Protein 6SI6 (pdb70)

Sequence (98 aa):
PSSQEKIATIHEYLLEHKELEEAMFSLISQGRGRSLINMVVKSALNITIPSSQEKIATIHEYLLEHKELEEAMFSLISQGRGRSLINMVVKSALNIET

B-factor: mean 46.02, std 21.66, range [20.97, 136.62]

Radius of gyration: 12.21 Å; Cα contacts (8 Å, |Δi|>4): 80; chains: 2; bounding box: 25×27×29 Å

Solvent-accessible surface area: 5455 Å² total; per-residue (Å²): 104,66,54,150,88,34,22,60,43,1,79,86,32,3,74,102,44,106,78,0,5,80,7,0,26,24,1,22,65,109,66,106,5,126,39,0,1,58,42,0,35,135,25,16,138,135,71,131,168,46,39,39,136,90,34,23,57,43,2,74,93,29,4,72,115,44,99,72,0,1,80,6,0,27,32,0,22,63,116,70,117,3,132,34,0,2,71,39,0,38,128,19,11,114,103,49,72,124

Nearest PDB structures (foldseek):
  6si6-assembly1_B  TM=1.020E+00  e=4.275E-07  Drosophila x virus (isolate Chung)

Secondary structure (DSSP, 8-state):
--HHHHHHHHHHHHHH-HHHHHHHHHHHHTT-HHHHHHHHHHHHHH-/--S-HHHHHHHHHHHHHH-HHHHHHHHHHHHTT-HHHHHHHHHHHHHHHH-

Foldseek 3Di:
DDPVVVVVVVVVVCVVPVVVVVVQVVCVVVPNNVVVVVVVVVVVVVD/DPPDPVVVVVVVVVVCVVPVVVVVVCCVCVVVPNVVVVVVVVVVVVVVVVD

Structure (mmCIF, N/CA/C/O backbone):
data_6SI6
#
_entry.id   6SI6
#
_cell.length_a   45.334
_cell.length_b   45.334
_cell.length_c   104.527
_cell.angle_alpha   90.000
_cell.angle_beta   90.000
_cell.angle_gamma   90.000
#
_symmetry.space_group_name_H-M   'P 41 21 2'
#
loop_
_entity.id
_entity.type
_entity.pdbx_description
1 polymer 'Structural polyprotein'
2 non-polymer IMIDAZOLE
3 non-polymer GLYCEROL
4 water water
#
loop_
_atom_site.group_PDB
_atom_site.id
_atom_site.type_symbol
_atom_site.label_atom_id
_atom_site.label_alt_id
_atom_site.label_comp_id
_atom_site.label_asym_id
_atom_site.label_entity_id
_atom_site.label_seq_id
_atom_site.pdbx_PDB_ins_code
_atom_site.Cartn_x
_atom_site.Cartn_y
_atom_site.Cartn_z
_atom_site.occupancy
_atom_site.B_iso_or_equiv
_atom_site.auth_seq_id
_atom_site.auth_comp_id
_atom_site.auth_asym_id
_atom_site.auth_atom_id
_atom_site.pdbx_PDB_model_num
ATOM 1 N N . PRO A 1 43 ? -25.975 -17.144 23.826 1.00 87.15 44 PRO A N 1
ATOM 2 C CA . PRO A 1 43 ? -26.782 -16.254 22.977 1.00 80.36 44 PRO A CA 1
ATOM 3 C C . PRO A 1 43 ? -26.980 -16.771 21.549 1.00 73.74 44 PRO A C 1
ATOM 4 O O . PRO A 1 43 ? -26.055 -17.299 20.937 1.00 75.88 44 PRO A O 1
ATOM 8 N N . SER A 1 44 ? -28.176 -16.581 21.006 1.00 62.52 45 SER A N 1
ATOM 9 C CA . SER A 1 44 ? -28.432 -17.042 19.650 1.00 66.96 45 SER A CA 1
ATOM 10 C C . SER A 1 44 ? -27.629 -16.217 18.644 1.00 60.59 45 SER A C 1
ATOM 11 O O . SER A 1 44 ? -27.094 -15.148 18.954 1.00 52.78 45 SER A O 1
ATOM 14 N N . SER A 1 45 ? -27.577 -16.697 17.403 1.00 73.15 46 SER A N 1
ATOM 15 C CA . SER A 1 45 ? -26.949 -15.893 16.354 1.00 73.85 46 SER A CA 1
ATOM 16 C C . SER A 1 45 ? -27.698 -14.573 16.136 1.00 65.66 46 SER A C 1
ATOM 17 O O . SER A 1 45 ? -27.069 -13.539 15.848 1.00 54.32 46 SER A O 1
ATOM 20 N N . GLN A 1 46 ? -29.045 -14.595 16.241 1.00 67.37 47 GLN A N 1
ATOM 21 C CA . GLN A 1 46 ? -29.857 -13.387 16.036 1.00 68.73 47 GLN A CA 1
ATOM 22 C C . GLN A 1 46 ? -29.577 -12.332 17.098 1.00 55.67 47 GLN A C 1
ATO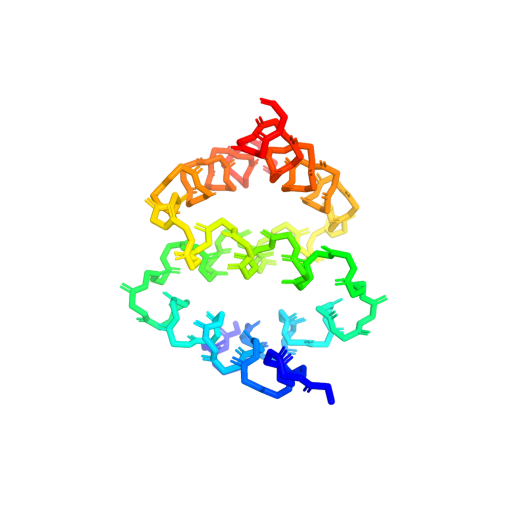M 23 O O . GLN A 1 46 ? -29.531 -11.129 16.793 1.00 54.45 47 GLN A O 1
ATOM 29 N N . GLU A 1 47 ? -29.401 -12.770 18.348 1.00 55.40 48 GLU A N 1
ATOM 30 C CA . GLU A 1 47 ? -29.010 -11.877 19.432 1.00 59.28 48 GLU A CA 1
ATOM 31 C C . GLU A 1 47 ? -27.656 -11.233 19.161 1.00 51.94 48 GLU A C 1
ATOM 32 O O . GLU A 1 47 ? -27.477 -10.025 19.372 1.00 46.78 48 GLU A O 1
ATOM 38 N N . LYS A 1 48 ? -26.693 -12.020 18.661 1.00 43.74 49 LYS A N 1
ATOM 39 C CA . LYS A 1 48 ? -25.363 -11.481 18.357 1.00 40.01 49 LYS A CA 1
ATOM 40 C C . LYS A 1 48 ? -25.445 -10.416 17.257 1.00 42.12 49 LYS A C 1
ATOM 41 O O . LYS A 1 48 ? -24.863 -9.331 17.387 1.00 32.50 49 LYS A O 1
ATOM 47 N N . ILE A 1 49 ? -26.184 -10.706 16.176 1.00 40.51 50 ILE A N 1
ATOM 48 C CA . ILE A 1 49 ? -26.373 -9.735 15.088 1.00 36.01 50 ILE A CA 1
ATOM 49 C C . ILE A 1 49 ? -27.093 -8.478 15.600 1.00 35.42 50 ILE A C 1
ATOM 50 O O . ILE A 1 49 ? -26.719 -7.346 15.254 1.00 38.78 50 ILE A O 1
ATOM 55 N N . ALA A 1 50 ? -28.148 -8.663 16.408 1.00 36.65 51 ALA A N 1
ATOM 56 C CA . ALA A 1 50 ? -28.842 -7.517 17.001 1.00 38.01 51 ALA A CA 1
ATOM 57 C C . ALA A 1 50 ? -27.876 -6.646 17.803 1.00 39.68 51 ALA A C 1
ATOM 58 O O . ALA A 1 50 ? -27.968 -5.417 17.773 1.00 34.92 51 ALA A O 1
ATOM 60 N N . THR A 1 51 ? -26.982 -7.268 18.572 1.00 38.01 52 THR A N 1
ATOM 61 C CA . THR A 1 51 ? -25.992 -6.513 19.332 1.00 39.01 52 THR A CA 1
ATOM 62 C C . THR A 1 51 ? -25.065 -5.753 18.397 1.00 39.39 52 THR A C 1
ATOM 63 O O . THR A 1 51 ? -24.757 -4.578 18.625 1.00 33.42 52 THR A O 1
ATOM 67 N N . ILE A 1 52 ? -24.563 -6.424 17.358 1.00 29.57 53 ILE A N 1
ATOM 68 C CA . ILE A 1 52 ? -23.683 -5.739 16.421 1.00 30.06 53 ILE A CA 1
ATOM 69 C C . ILE A 1 52 ? -24.430 -4.594 15.749 1.00 37.22 53 ILE A C 1
ATOM 70 O O . ILE A 1 52 ? -23.905 -3.487 15.599 1.00 30.35 53 ILE A O 1
ATOM 75 N N . HIS A 1 53 ? -25.669 -4.843 15.322 1.00 32.95 54 HIS A N 1
ATOM 76 C CA . HIS A 1 53 ? -26.449 -3.818 14.625 1.00 32.86 54 HIS A CA 1
ATOM 77 C C . HIS A 1 53 ? -26.580 -2.547 15.482 1.00 33.59 54 HIS A C 1
ATOM 78 O O . HIS A 1 53 ? -26.347 -1.435 15.003 1.00 38.25 54 HIS A O 1
ATOM 85 N N . GLU A 1 54 ? -26.979 -2.695 16.745 1.00 38.58 55 GLU A N 1
ATOM 86 C CA . GLU A 1 54 ? -27.119 -1.522 17.609 1.00 37.84 55 GLU A CA 1
ATOM 87 C C . GLU A 1 54 ? -25.789 -0.778 17.742 1.00 37.79 55 GLU A C 1
ATOM 88 O O . GLU A 1 54 ? -25.756 0.464 17.749 1.00 35.71 55 GLU A O 1
ATOM 94 N N . TYR A 1 55 ? -24.677 -1.522 17.851 1.00 31.25 56 TYR A N 1
ATOM 95 C CA .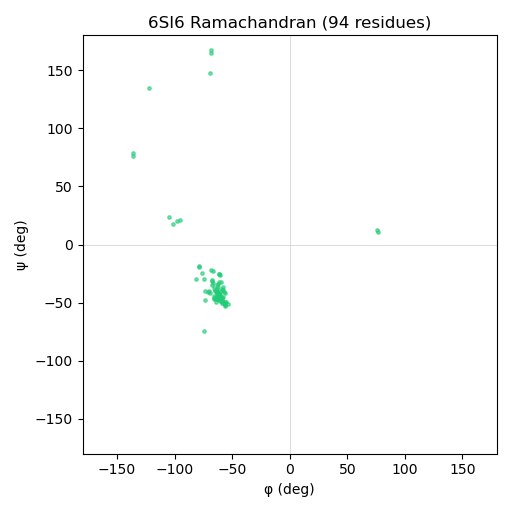 TYR A 1 55 ? -23.377 -0.868 17.996 1.00 34.01 56 TYR A CA 1
ATOM 96 C C . TYR A 1 55 ? -23.041 -0.036 16.762 1.00 33.93 56 TYR A C 1
ATOM 97 O O . TYR A 1 55 ? -22.558 1.111 16.892 1.00 37.45 56 TYR A O 1
ATOM 106 N N . LEU A 1 56 ? -23.345 -0.564 15.560 1.00 27.57 57 LEU A N 1
ATOM 107 C CA . LEU A 1 56 ? -23.075 0.157 14.308 1.00 26.01 57 LEU A CA 1
ATOM 108 C C . LEU A 1 56 ? -23.907 1.431 14.192 1.00 31.48 57 LEU A C 1
ATOM 109 O O . LEU A 1 56 ? -23.419 2.450 13.688 1.00 40.44 57 LEU A O 1
ATOM 114 N N . LEU A 1 57 ? -25.178 1.384 14.619 1.00 35.31 58 LEU A N 1
ATOM 115 C CA . LEU A 1 57 ? -26.001 2.587 14.585 1.00 45.46 58 LEU A CA 1
ATOM 116 C C . LEU A 1 57 ? -25.493 3.613 15.587 1.00 50.05 58 LEU A C 1
ATOM 117 O O . LEU A 1 57 ? -25.608 4.828 15.353 1.00 46.89 58 LEU A O 1
ATOM 122 N N . GLU A 1 58 ? -24.907 3.146 16.695 1.00 37.44 59 GLU A N 1
ATOM 123 C CA . GLU A 1 58 ? -24.354 4.054 17.687 1.00 44.89 59 GLU A CA 1
ATOM 124 C C . GLU A 1 58 ? -22.997 4.605 17.260 1.00 40.56 59 GLU A C 1
ATOM 125 O O . GLU A 1 58 ? -22.548 5.626 17.810 1.00 38.33 59 GLU A O 1
ATOM 131 N N . HIS A 1 59 ? -22.313 3.954 16.305 1.00 37.77 60 HIS A N 1
ATOM 132 C CA . HIS A 1 59 ? -20.961 4.383 15.960 1.00 40.72 60 HIS A CA 1
ATOM 133 C C . HIS A 1 59 ? -20.848 4.385 14.437 1.00 37.58 60 HIS A C 1
ATOM 134 O O . HIS A 1 59 ? -20.254 3.491 13.844 1.00 32.06 60 HIS A O 1
ATOM 141 N N . LYS A 1 60 ? -21.387 5.437 13.805 1.00 35.25 61 LYS A N 1
ATOM 142 C CA . LYS A 1 60 ? -21.498 5.425 12.352 1.00 38.60 61 LYS A CA 1
ATOM 143 C C . LYS A 1 60 ? -20.144 5.318 11.664 1.00 33.68 61 LYS A C 1
ATOM 144 O O . LYS A 1 60 ? -20.079 4.842 10.520 1.00 29.27 61 LYS A O 1
ATOM 150 N N . GLU A 1 61 ? -19.058 5.773 12.307 1.00 30.84 62 GLU A N 1
ATOM 151 C CA . GLU A 1 61 ? -17.761 5.650 11.640 1.00 29.18 62 GLU A CA 1
ATOM 152 C C . GLU A 1 61 ? -17.409 4.193 11.434 1.00 28.29 62 GLU A C 1
ATOM 153 O O . GLU A 1 61 ? -16.743 3.828 10.445 1.00 29.19 62 GLU A O 1
ATOM 159 N N . LEU A 1 62 ? -17.794 3.340 12.375 1.00 27.69 63 LEU A N 1
ATOM 160 C CA . LEU A 1 62 ? -17.498 1.922 12.193 1.00 26.11 63 LEU A CA 1
ATOM 161 C C . LEU A 1 62 ? -18.328 1.349 11.057 1.00 27.38 63 LEU A C 1
ATOM 162 O O . LEU A 1 62 ? -17.846 0.519 10.253 1.00 27.96 63 LEU A O 1
ATOM 167 N N . GLU A 1 63 ? -19.609 1.740 10.989 1.00 26.58 64 GLU A N 1
ATOM 168 C CA . GLU A 1 63 ? -20.396 1.307 9.829 1.00 29.23 64 GLU A CA 1
ATOM 169 C C . GLU A 1 63 ? -19.707 1.733 8.529 1.00 30.04 64 GLU A C 1
ATOM 170 O O . GLU A 1 63 ? -19.545 0.935 7.596 1.00 27.96 64 GLU A O 1
ATOM 176 N N . GLU A 1 64 ? -19.319 3.011 8.447 1.00 29.60 65 GLU A N 1
ATOM 177 C CA . GLU A 1 64 ? -18.705 3.530 7.227 1.00 27.47 65 GLU A CA 1
ATOM 178 C C . GLU A 1 64 ? -17.393 2.818 6.928 1.00 29.47 65 GLU A C 1
ATOM 179 O O . GLU A 1 64 ? -17.130 2.440 5.782 1.00 30.98 65 GLU A O 1
ATOM 185 N N . ALA A 1 65 ? -16.556 2.622 7.943 1.00 27.12 66 ALA A N 1
ATOM 186 C CA . ALA A 1 65 ? -15.262 1.994 7.691 1.00 27.45 66 ALA A CA 1
ATOM 187 C C . ALA A 1 65 ? -15.432 0.546 7.245 1.00 25.57 66 ALA A C 1
ATOM 188 O O . ALA A 1 65 ? -14.723 0.070 6.353 1.00 27.64 66 ALA A O 1
ATOM 190 N N . MET A 1 66 ? -16.298 -0.207 7.910 1.00 24.46 67 MET A N 1
ATOM 191 C CA . MET A 1 66 ? -16.525 -1.588 7.472 1.00 28.65 67 MET A CA 1
ATOM 192 C C . MET A 1 66 ? -17.077 -1.620 6.051 1.00 30.99 67 MET A C 1
ATOM 193 O O . MET A 1 66 ? -16.706 -2.481 5.238 1.00 32.00 67 MET A O 1
ATOM 198 N N . PHE A 1 67 ? -18.018 -0.721 5.749 1.00 28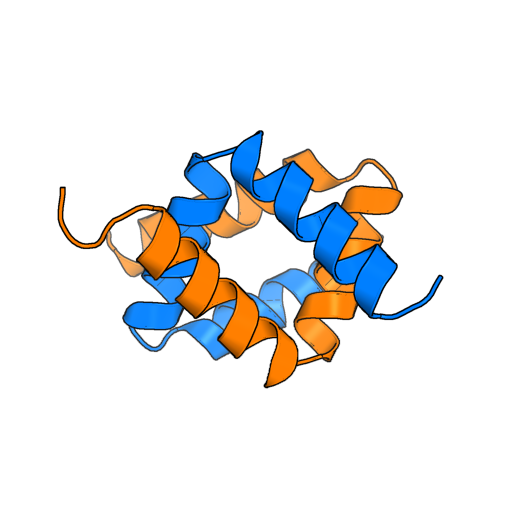.66 68 PHE A N 1
ATOM 199 C CA . PHE A 1 67 ? -18.610 -0.758 4.411 1.00 26.89 68 PHE A CA 1
ATOM 200 C C . PHE A 1 67 ? -17.540 -0.490 3.378 1.00 32.62 68 PHE A C 1
ATOM 201 O O . PHE A 1 67 ? -17.439 -1.182 2.354 1.00 34.62 68 PHE A O 1
ATOM 209 N N . SER A 1 68 ? -16.676 0.470 3.674 1.00 28.49 69 SER A N 1
ATOM 210 C CA . SER A 1 68 ? -15.612 0.798 2.741 1.00 34.43 69 SER A CA 1
ATOM 211 C C . SER A 1 68 ? -14.700 -0.408 2.497 1.00 34.90 69 SER A C 1
ATOM 212 O O . SER A 1 68 ? -14.342 -0.713 1.345 1.00 38.47 69 SER A O 1
ATOM 215 N N . LEU A 1 69 ? -14.266 -1.079 3.578 1.00 29.89 70 LEU A N 1
ATOM 216 C CA . LEU A 1 69 ? -13.372 -2.225 3.404 1.00 30.17 70 LEU A CA 1
ATOM 217 C C . LEU A 1 69 ? -14.070 -3.325 2.603 1.00 33.97 70 LEU A C 1
ATOM 218 O O . LEU A 1 69 ? -13.525 -3.855 1.627 1.00 34.06 70 LEU A O 1
ATOM 223 N N . ILE A 1 70 ? -15.309 -3.641 2.963 1.00 27.80 71 ILE A N 1
ATOM 224 C CA . ILE A 1 70 ? -15.970 -4.741 2.277 1.00 32.17 71 ILE A CA 1
ATOM 225 C C . ILE A 1 70 ? -16.159 -4.390 0.803 1.00 38.89 71 ILE A C 1
ATOM 226 O O . ILE A 1 70 ? -15.813 -5.169 -0.106 1.00 35.64 71 ILE A O 1
ATOM 231 N N . SER A 1 71 ? -16.705 -3.199 0.537 1.00 33.18 72 SER A N 1
ATOM 232 C CA . SER A 1 71 ? -17.044 -2.866 -0.839 1.00 36.19 72 SER A CA 1
ATOM 233 C C . SER A 1 71 ? -15.813 -2.702 -1.677 1.00 39.15 72 SER A C 1
ATOM 234 O O . SER A 1 71 ? -15.892 -2.877 -2.893 1.00 45.42 72 SER A O 1
ATOM 237 N N . GLN A 1 72 ? -14.668 -2.424 -1.068 1.00 37.10 73 GLN A N 1
ATOM 238 C CA . GLN A 1 72 ? -13.454 -2.309 -1.858 1.00 42.86 73 GLN A CA 1
ATOM 239 C C . GLN A 1 72 ? -12.656 -3.612 -1.882 1.00 49.35 73 GLN A C 1
ATOM 240 O O . GLN A 1 72 ? -11.455 -3.599 -2.154 1.00 52.32 73 GLN A O 1
ATOM 246 N N . GLY A 1 73 ? -13.294 -4.742 -1.601 1.00 48.15 74 GLY A N 1
ATOM 247 C CA . GLY A 1 73 ? -12.611 -6.014 -1.738 1.00 49.49 74 GLY A CA 1
ATOM 248 C C . GLY A 1 73 ? -11.618 -6.346 -0.646 1.00 43.86 74 GLY A C 1
ATOM 249 O O . GLY A 1 73 ? -10.801 -7.255 -0.824 1.00 46.78 74 GLY A O 1
ATOM 250 N N . ARG A 1 74 ? -11.612 -5.604 0.460 1.00 34.23 75 ARG A N 1
ATOM 251 C CA . ARG A 1 74 ? -10.684 -5.892 1.543 1.00 33.25 75 ARG A CA 1
ATOM 252 C C . ARG A 1 74 ? -11.384 -6.560 2.725 1.00 30.20 75 ARG A C 1
ATOM 253 O O . ARG A 1 74 ? -10.925 -6.422 3.860 1.00 31.92 75 ARG A O 1
ATOM 261 N N . GLY A 1 75 ? -12.525 -7.220 2.496 1.00 28.14 76 GLY A N 1
ATOM 262 C CA . GLY A 1 75 ? -13.215 -7.858 3.625 1.00 27.30 76 GLY A CA 1
ATOM 263 C C . GLY A 1 75 ? -12.332 -8.877 4.333 1.00 27.42 76 GLY A C 1
ATOM 264 O O . GLY A 1 75 ? -12.371 -8.998 5.562 1.00 30.06 76 GLY A O 1
ATOM 265 N N . ARG A 1 76 ? -11.500 -9.618 3.567 1.00 28.14 77 ARG A N 1
ATOM 266 C CA . ARG A 1 76 ? -10.694 -10.670 4.220 1.00 28.69 77 ARG A CA 1
ATOM 267 C C . ARG A 1 76 ? -9.722 -10.045 5.228 1.00 32.05 77 ARG A C 1
ATOM 268 O O . ARG A 1 76 ? -9.536 -10.568 6.328 1.00 32.13 77 ARG A O 1
ATOM 276 N N . SER A 1 77 ? -9.100 -8.905 4.884 1.00 35.53 78 SER A N 1
ATOM 277 C CA . SER A 1 77 ? -8.196 -8.302 5.859 1.00 38.34 78 SER A CA 1
ATOM 278 C C . SER A 1 77 ? -8.964 -7.777 7.071 1.00 36.78 78 SER A C 1
ATOM 279 O O . SER A 1 77 ? -8.490 -7.864 8.216 1.00 32.63 78 SER A O 1
ATOM 282 N N . LEU A 1 78 ? -10.176 -7.264 6.843 1.00 27.18 79 LEU A N 1
ATOM 283 C CA . LEU A 1 78 ? -11.034 -6.884 7.938 1.00 26.94 79 LEU A CA 1
ATOM 284 C C . LEU A 1 78 ? -11.298 -8.070 8.849 1.00 30.55 79 LEU A C 1
ATOM 285 O O . LEU A 1 78 ? -11.173 -7.957 10.075 1.00 26.74 79 LEU A O 1
ATOM 290 N N . ILE A 1 79 ? -11.710 -9.208 8.273 1.00 24.82 80 ILE A N 1
ATOM 291 C CA . ILE A 1 79 ? -11.960 -10.378 9.117 1.00 23.66 80 ILE A CA 1
ATOM 292 C C . ILE A 1 79 ? -10.693 -10.698 9.907 1.00 25.42 80 ILE A C 1
ATOM 293 O O . ILE A 1 79 ? -10.733 -10.946 11.110 1.00 30.29 80 ILE A O 1
ATOM 298 N N . ASN A 1 80 ? -9.564 -10.813 9.206 1.00 28.58 81 ASN A N 1
ATOM 299 C CA . ASN A 1 80 ? -8.358 -11.293 9.884 1.00 30.99 81 ASN A CA 1
ATOM 300 C C . ASN A 1 80 ? -8.010 -10.405 11.062 1.00 32.90 81 ASN A C 1
ATOM 301 O O . ASN A 1 80 ? -7.697 -10.886 12.146 1.00 28.95 81 ASN A O 1
ATOM 306 N N . MET A 1 81 ? -8.064 -9.099 10.867 1.00 28.82 82 MET A N 1
ATOM 307 C CA . MET A 1 81 ? -7.732 -8.163 11.929 1.00 30.96 82 MET A CA 1
ATOM 308 C C . MET A 1 81 ? -8.696 -8.301 13.118 1.00 29.96 82 MET A C 1
ATOM 309 O O . MET A 1 81 ? -8.284 -8.308 14.293 1.00 31.18 82 MET A O 1
ATOM 314 N N . VAL A 1 82 ? -9.996 -8.387 12.841 1.00 24.64 83 VAL A N 1
ATOM 315 C CA . VAL A 1 82 ? -10.930 -8.415 13.953 1.00 22.23 83 VAL A CA 1
ATOM 316 C C . VAL A 1 82 ? -10.835 -9.752 14.689 1.00 28.90 83 VAL A C 1
ATOM 317 O O . VAL A 1 82 ? -10.866 -9.811 15.929 1.00 25.51 83 VAL A O 1
ATOM 321 N N . VAL A 1 83 ? -10.715 -10.851 13.947 1.00 23.53 84 VAL A N 1
ATOM 322 C CA . VAL A 1 83 ? -10.565 -12.160 14.581 1.00 23.83 84 VAL A CA 1
ATOM 323 C C . VAL A 1 83 ? -9.331 -12.170 15.475 1.00 26.06 84 VAL A C 1
ATOM 324 O O . VAL A 1 83 ? -9.355 -12.670 16.602 1.00 30.53 84 VAL A O 1
ATOM 328 N N . LYS A 1 84 ? -8.216 -11.667 14.968 1.00 26.71 85 LYS A N 1
ATOM 329 C CA . LYS A 1 84 ? -7.005 -11.691 15.779 1.00 31.92 85 LYS A CA 1
ATOM 330 C C . LYS A 1 84 ? -7.232 -10.923 17.077 1.00 34.96 85 LYS A C 1
ATOM 331 O O . LYS A 1 84 ? -6.869 -11.380 18.181 1.00 35.02 85 LYS A O 1
ATOM 337 N N . SER A 1 85 ? -7.820 -9.741 16.948 1.00 30.49 86 SER A N 1
ATOM 338 C CA . SER A 1 85 ? -8.050 -8.905 18.107 1.00 38.03 86 SER A CA 1
ATOM 339 C C . SER A 1 85 ? -8.910 -9.638 19.124 1.00 34.27 86 SER A 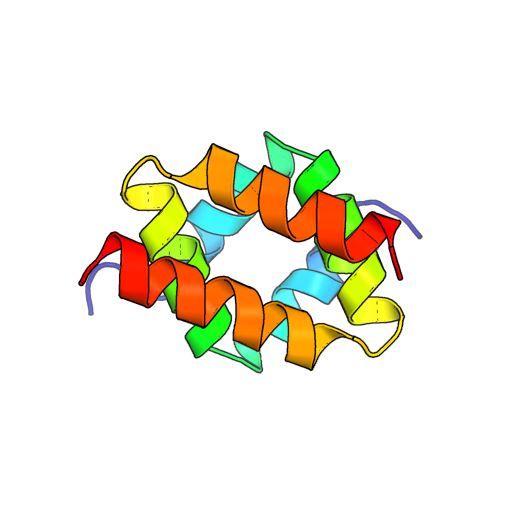C 1
ATOM 340 O O . SER A 1 85 ? -8.557 -9.716 20.299 1.00 34.39 86 SER A O 1
ATOM 343 N N . ALA A 1 86 ? -10.035 -10.217 18.667 1.00 29.10 87 ALA A N 1
ATOM 344 C CA . ALA A 1 86 ? -10.935 -10.939 19.549 1.00 26.71 87 ALA A CA 1
ATOM 345 C C . ALA A 1 86 ? -10.237 -12.123 20.194 1.00 30.12 87 ALA A C 1
ATOM 346 O O . ALA A 1 86 ? -10.555 -12.499 21.326 1.00 33.70 87 ALA A O 1
ATOM 348 N N . LEU A 1 87 ? -9.300 -12.734 19.497 1.00 29.63 88 LEU A N 1
ATOM 349 C CA . LEU A 1 87 ? -8.663 -13.908 20.085 1.00 38.01 88 LEU A CA 1
ATOM 350 C C . LEU A 1 87 ? -7.653 -13.515 21.157 1.00 46.51 88 LEU A C 1
ATOM 351 O O . LEU A 1 87 ? -7.285 -14.341 22.000 1.00 45.51 88 LEU A O 1
ATOM 356 N N . ASN A 1 88 ? -7.118 -12.305 21.081 1.00 50.56 89 ASN A N 1
ATOM 357 C CA . ASN A 1 88 ? -6.176 -11.905 22.112 1.00 67.03 89 ASN A CA 1
ATOM 358 C C . ASN A 1 88 ? -6.919 -11.425 23.357 1.00 71.86 89 ASN A C 1
ATOM 359 O O . ASN A 1 88 ? -6.440 -11.634 24.465 1.00 74.87 89 ASN A O 1
ATOM 364 N N . ILE A 1 89 ? -8.121 -10.861 23.196 1.00 87.56 90 ILE A N 1
ATOM 365 C CA . ILE A 1 89 ? -8.947 -10.325 24.296 1.00 87.43 90 ILE A CA 1
ATOM 366 C C . ILE A 1 89 ? -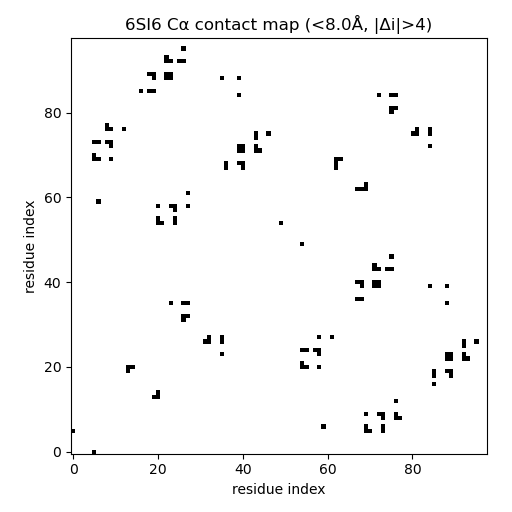9.859 -11.401 24.877 1.00 90.75 90 ILE A C 1
ATOM 367 O O . ILE A 1 89 ? -9.393 -12.480 25.250 1.00 95.03 90 ILE A O 1
ATOM 369 N N . THR B 1 41 ? -28.737 10.642 -0.881 1.00 71.13 42 THR B N 1
ATOM 370 C CA . THR B 1 41 ? -27.646 9.950 -0.166 1.00 72.03 42 THR B CA 1
ATOM 371 C C . THR B 1 41 ? -27.489 8.469 -0.582 1.00 76.39 42 THR B C 1
ATOM 372 O O . THR B 1 41 ? -28.099 7.588 0.031 1.00 72.44 42 THR B O 1
ATOM 374 N N . ILE B 1 42 ? -26.664 8.218 -1.609 1.00 84.58 43 ILE B N 1
ATOM 375 C CA . ILE B 1 42 ? -26.389 6.876 -2.159 1.00 75.08 43 ILE B CA 1
ATOM 376 C C . ILE B 1 42 ? -24.889 6.591 -2.101 1.00 65.34 43 ILE B C 1
ATOM 377 O O . ILE B 1 42 ? -24.065 7.469 -2.413 1.00 68.92 43 ILE B O 1
ATOM 382 N N . PRO B 1 43 ? -24.482 5.397 -1.654 1.00 52.74 44 PRO B N 1
ATOM 383 C CA . PRO B 1 43 ? -25.446 4.478 -1.063 1.00 44.57 44 PRO B CA 1
ATOM 384 C C . PRO B 1 43 ? -25.991 4.937 0.297 1.00 48.79 44 PRO B C 1
ATOM 385 O O . PRO B 1 43 ? -25.291 5.570 1.097 1.00 45.06 44 PRO B O 1
ATOM 389 N N . SER B 1 44 ? -27.241 4.576 0.553 1.00 51.29 45 SER B N 1
ATOM 390 C CA . SER B 1 44 ? -27.896 4.879 1.816 1.00 50.77 45 SER B CA 1
ATOM 391 C C . SER B 1 44 ? -27.280 4.095 2.975 1.00 45.48 45 SER B C 1
ATOM 392 O O . SER B 1 44 ? -26.543 3.103 2.807 1.00 40.20 45 SER B O 1
ATOM 395 N N . SER B 1 45 ? -27.606 4.551 4.186 1.00 43.29 46 SER B N 1
ATOM 396 C CA . SER B 1 45 ? -27.160 3.835 5.368 1.00 45.02 46 SER B CA 1
ATOM 397 C C . SER B 1 45 ? -27.777 2.437 5.410 1.00 42.65 46 SER B C 1
ATOM 398 O O . SER B 1 45 ? -27.109 1.462 5.772 1.00 39.70 46 SER B O 1
ATOM 401 N N . GLN B 1 46 ? -29.040 2.315 4.996 1.00 42.60 47 GLN B N 1
ATOM 402 C CA . GLN B 1 46 ? -29.681 1.003 4.941 1.00 45.50 47 GLN B CA 1
ATOM 403 C C . GLN B 1 46 ? -28.940 0.054 3.976 1.00 41.84 47 GLN B C 1
ATOM 404 O O . GLN B 1 46 ? -28.709 -1.121 4.294 1.00 41.19 47 GLN B O 1
ATOM 410 N N . GLU B 1 47 ? -28.543 0.545 2.799 1.00 38.25 48 GLU B N 1
ATOM 411 C CA . GLU B 1 47 ? -27.768 -0.291 1.890 1.00 37.37 48 GLU B CA 1
ATOM 412 C C . GLU B 1 47 ? -26.412 -0.621 2.487 1.00 33.81 48 GLU B C 1
ATOM 413 O O . GLU B 1 47 ? -25.908 -1.760 2.353 1.00 34.84 48 GLU B O 1
ATOM 419 N N . LYS B 1 48 ? -25.798 0.334 3.183 1.00 36.69 49 LYS B N 1
ATOM 420 C CA . LYS B 1 48 ? -24.498 0.018 3.798 1.00 33.35 49 LYS B CA 1
ATOM 421 C C . LYS B 1 48 ? -24.618 -1.052 4.895 1.00 36.54 49 LYS B C 1
ATOM 422 O O . LYS B 1 48 ? -23.806 -1.991 4.963 1.00 31.11 49 LYS B O 1
ATOM 428 N N . ILE B 1 49 ? -25.605 -0.899 5.781 1.00 31.19 50 ILE B N 1
ATOM 429 C CA . ILE B 1 49 ? -25.845 -1.890 6.835 1.00 28.59 50 ILE B CA 1
ATOM 430 C C . ILE B 1 49 ? -26.207 -3.258 6.234 1.00 32.68 50 ILE B C 1
ATOM 431 O O . ILE B 1 49 ? -25.741 -4.316 6.720 1.00 32.37 50 ILE B O 1
ATOM 436 N N . ALA B 1 50 ? -27.077 -3.260 5.201 1.00 30.90 51 ALA B N 1
ATOM 437 C CA . ALA B 1 50 ? -27.451 -4.512 4.528 1.00 31.86 51 ALA B CA 1
ATOM 438 C C . ALA B 1 50 ? -26.207 -5.221 3.985 1.00 33.17 51 ALA B C 1
ATOM 439 O O . ALA B 1 50 ? -26.099 -6.451 4.040 1.00 30.31 51 ALA B O 1
ATOM 441 N N . THR B 1 51 ? -25.279 -4.459 3.425 1.00 29.27 52 THR B N 1
ATOM 442 C CA . THR B 1 51 ? -24.053 -5.043 2.898 1.00 30.14 52 THR B CA 1
ATOM 443 C C . THR B 1 51 ? -23.242 -5.680 4.023 1.00 27.99 52 THR B C 1
ATOM 444 O O . THR B 1 51 ? -22.725 -6.790 3.880 1.00 25.68 52 THR B O 1
ATOM 448 N N . ILE B 1 52 ? -23.092 -4.968 5.141 1.00 29.33 53 ILE B N 1
ATOM 449 C CA . ILE B 1 52 ? -22.362 -5.506 6.299 1.00 28.88 53 ILE B CA 1
ATOM 450 C C . ILE B 1 52 ? -23.057 -6.758 6.839 1.00 29.51 53 ILE B C 1
ATOM 451 O O . ILE B 1 52 ? -22.414 -7.789 7.077 1.00 24.73 53 ILE B O 1
ATOM 456 N N . HIS B 1 53 ? -24.399 -6.702 6.972 1.00 26.73 54 HIS B N 1
ATOM 457 C CA . HIS B 1 53 ? -25.175 -7.851 7.446 1.00 25.96 54 HIS B CA 1
ATOM 458 C C . HIS B 1 53 ? -24.930 -9.083 6.569 1.00 27.53 54 HIS B C 1
ATOM 459 O O . HIS B 1 53 ? -24.595 -10.165 7.073 1.00 32.49 54 HIS B O 1
ATOM 466 N N . GLU B 1 54 ? -25.101 -8.937 5.251 1.00 31.17 55 GLU B N 1
ATOM 467 C CA . GLU B 1 54 ? -24.871 -10.076 4.353 1.00 33.36 55 GLU B CA 1
ATOM 468 C C . GLU B 1 54 ? -23.439 -10.588 4.496 1.00 32.68 55 GLU B C 1
ATOM 469 O O . GLU B 1 54 ? -23.190 -11.807 4.443 1.00 34.35 55 GLU B O 1
ATOM 475 N N . TYR B 1 55 ? -22.482 -9.673 4.661 1.00 27.69 56 TYR B N 1
ATOM 476 C CA . TYR B 1 55 ? -21.076 -10.090 4.825 1.00 30.96 56 TYR B CA 1
ATOM 477 C C . TYR B 1 55 ? -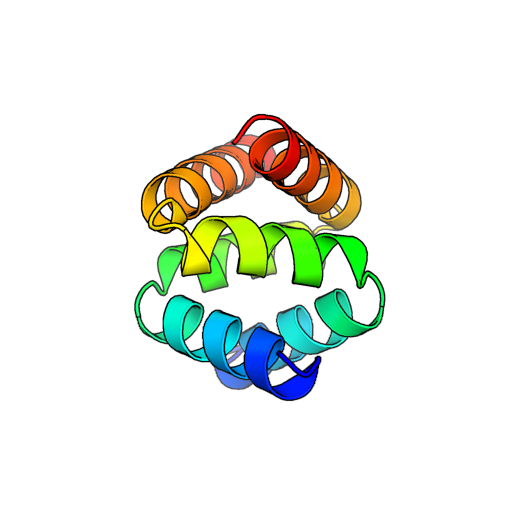20.884 -10.930 6.096 1.00 32.87 56 TYR B C 1
ATOM 478 O O . TYR B 1 55 ? -20.197 -11.970 6.069 1.00 31.73 56 TYR B O 1
ATOM 487 N N . LEU B 1 56 ? -21.538 -10.525 7.201 1.00 26.38 57 LEU B N 1
ATOM 488 C CA . LEU B 1 56 ? -21.482 -11.287 8.456 1.00 28.70 57 LEU B CA 1
ATOM 489 C C . LEU B 1 56 ? -22.090 -12.667 8.316 1.00 31.81 57 LEU B C 1
ATOM 490 O O . LEU B 1 56 ? -21.587 -13.635 8.887 1.00 32.46 57 LEU B O 1
ATOM 495 N N . LEU B 1 57 ? -23.188 -12.775 7.592 1.00 30.41 58 LEU B N 1
ATOM 496 C CA . LEU B 1 57 ? -23.784 -14.090 7.422 1.00 31.82 58 LEU B CA 1
ATOM 497 C C . LEU B 1 57 ? -22.903 -14.998 6.585 1.00 38.06 58 LEU B C 1
ATOM 498 O O . LEU B 1 57 ? -22.918 -16.227 6.775 1.00 34.42 58 LEU B O 1
ATOM 503 N N . GLU B 1 58 ? -22.157 -14.421 5.641 1.00 31.32 59 GLU B N 1
ATOM 504 C CA . GLU B 1 58 ? -21.240 -15.193 4.803 1.00 38.70 59 GLU B CA 1
ATOM 505 C C . GLU B 1 58 ? -19.935 -15.536 5.532 1.00 35.43 59 GLU B C 1
ATOM 506 O O . GLU B 1 58 ? -19.264 -16.501 5.158 1.00 37.70 59 GLU B O 1
ATOM 512 N N . HIS B 1 59 ? -19.608 -14.806 6.598 1.00 29.56 60 HIS B N 1
ATOM 513 C CA . HIS B 1 59 ? -18.357 -14.987 7.357 1.00 31.62 60 HIS B CA 1
ATOM 514 C C . HIS B 1 59 ? -18.669 -14.948 8.847 1.00 28.42 60 HIS B C 1
ATOM 515 O O . HIS B 1 59 ? -18.418 -13.950 9.515 1.00 29.55 60 HIS B O 1
ATOM 522 N N . LYS B 1 60 ? -19.229 -16.044 9.351 1.00 29.05 61 LYS B N 1
ATOM 523 C CA . LYS B 1 60 ? -19.707 -16.070 10.729 1.00 31.32 61 LYS B CA 1
ATOM 524 C C . LYS B 1 60 ? -18.577 -15.827 11.729 1.00 32.24 61 LYS B C 1
ATOM 525 O O . LYS B 1 60 ? -18.837 -15.393 12.860 1.00 30.47 61 LYS B O 1
ATOM 531 N N . GLU B 1 61 ? -17.338 -16.134 11.345 1.00 29.83 62 GLU B N 1
ATOM 532 C CA . GLU B 1 61 ? -16.223 -15.892 12.259 1.00 28.66 62 GLU B CA 1
ATOM 533 C C . GLU B 1 61 ? -16.101 -14.414 12.554 1.00 24.98 62 GLU B C 1
ATOM 534 O O . GLU B 1 61 ? -15.724 -14.035 13.666 1.00 27.27 62 GLU B O 1
ATOM 540 N N . LEU B 1 62 ? -16.408 -13.557 11.573 1.00 26.16 63 LEU B N 1
ATOM 541 C CA . LEU B 1 62 ? -16.389 -12.114 11.852 1.00 27.50 63 LEU B CA 1
ATOM 542 C C . LEU B 1 62 ? -17.546 -11.721 12.761 1.00 27.13 63 LEU B C 1
ATOM 543 O O . LEU B 1 62 ? -17.393 -10.875 13.655 1.00 30.33 63 LEU B O 1
ATOM 548 N N . GLU B 1 63 ? -18.730 -12.306 12.531 1.00 25.18 64 GLU B N 1
ATOM 549 C CA . GLU B 1 63 ? -19.831 -12.065 13.456 1.00 25.75 64 GLU B CA 1
ATOM 550 C C . GLU B 1 63 ? -19.420 -12.442 14.882 1.00 32.44 64 GLU B C 1
ATOM 551 O O . GLU B 1 63 ? -19.572 -11.645 15.817 1.00 28.57 64 GLU B O 1
ATOM 557 N N . GLU B 1 64 ? -18.861 -13.641 15.074 1.00 23.94 65 GLU B N 1
ATOM 558 C CA . GLU B 1 64 ? -18.479 -14.040 16.437 1.00 28.12 65 GLU B CA 1
ATOM 559 C C . GLU B 1 64 ? -17.431 -13.083 16.980 1.00 28.91 65 GLU B C 1
ATOM 560 O O . GLU B 1 64 ? -17.461 -12.698 18.166 1.00 29.18 65 GLU B O 1
ATOM 566 N N . ALA B 1 65 ? -16.472 -12.716 16.141 1.00 26.43 66 ALA B N 1
ATOM 567 C CA . ALA B 1 65 ? -15.386 -11.881 16.643 1.00 26.23 66 ALA B CA 1
ATOM 568 C C . ALA B 1 65 ? -15.905 -10.491 17.047 1.00 30.11 66 ALA B C 1
ATOM 569 O O . ALA B 1 65 ? -15.559 -9.982 18.118 1.00 26.16 66 ALA B O 1
ATOM 571 N N . MET B 1 66 ? -16.732 -9.858 16.209 1.00 26.82 67 MET B N 1
ATOM 572 C CA . MET B 1 66 ? -17.262 -8.547 16.595 1.00 28.84 67 MET B CA 1
ATOM 573 C C . MET B 1 66 ? -18.091 -8.649 17.864 1.00 28.63 67 MET B C 1
ATOM 574 O O . MET B 1 66 ? -17.982 -7.803 18.764 1.00 32.01 67 MET B O 1
ATOM 579 N N . PHE B 1 67 ? -18.941 -9.679 17.945 1.00 25.65 68 PHE B N 1
ATOM 580 C CA . PHE B 1 67 ? -19.786 -9.840 19.111 1.00 26.62 68 PHE B CA 1
ATOM 581 C C . PHE B 1 67 ? -18.946 -10.015 20.364 1.00 30.48 68 PHE B C 1
ATOM 582 O O . PHE B 1 67 ? -19.231 -9.425 21.421 1.00 34.52 68 PHE B O 1
ATOM 590 N N . SER B 1 68 ? -17.909 -10.843 20.264 1.00 29.28 69 SER B N 1
ATOM 591 C CA . SER B 1 68 ? -17.028 -11.055 21.386 1.00 36.41 69 SER B CA 1
ATOM 5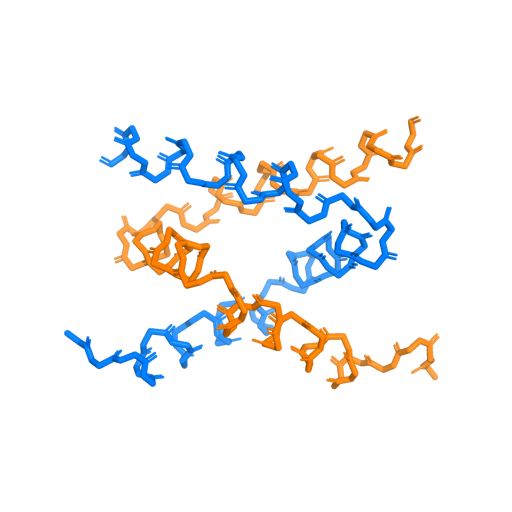92 C C . SER B 1 68 ? -16.450 -9.712 21.875 1.00 34.59 69 SER B C 1
ATOM 593 O O . SER B 1 68 ? -16.553 -9.375 23.067 1.00 29.83 69 SER B O 1
ATOM 596 N N . LEU B 1 69 ? -15.890 -8.907 20.958 1.00 28.23 70 LEU B N 1
ATOM 597 C CA . LEU B 1 69 ? -15.306 -7.634 21.389 1.00 28.08 70 LEU B CA 1
ATOM 598 C C . LEU B 1 69 ? -16.363 -6.693 21.970 1.00 31.42 70 LEU B C 1
ATOM 599 O O . LEU B 1 69 ? -16.130 -6.014 22.987 1.00 33.42 70 LEU B O 1
ATOM 604 N N . ILE B 1 70 ? -17.489 -6.548 21.277 1.00 28.26 71 ILE B N 1
ATOM 605 C CA . ILE B 1 70 ? -18.487 -5.571 21.726 1.00 34.78 71 ILE B CA 1
ATOM 606 C C . ILE B 1 70 ? -19.089 -5.979 23.069 1.00 37.50 71 ILE B C 1
ATOM 607 O O . ILE B 1 70 ? -19.277 -5.148 23.977 1.00 36.71 71 ILE B O 1
ATOM 612 N N . SER B 1 71 ? -19.489 -7.253 23.200 1.00 34.63 72 SER B N 1
ATOM 613 C CA . SER B 1 71 ? -20.145 -7.677 24.429 1.00 38.08 72 SER B CA 1
ATOM 614 C C . SER B 1 71 ? -19.199 -7.623 25.614 1.00 42.09 72 SER B C 1
ATOM 615 O O . SER B 1 71 ? -19.662 -7.587 26.760 1.00 42.66 72 SER B O 1
ATOM 618 N N . GLN B 1 72 ? -17.881 -7.668 25.368 1.00 33.38 73 GLN B N 1
ATOM 619 C CA . GLN B 1 72 ? -16.898 -7.625 26.446 1.00 35.54 73 GLN B CA 1
ATOM 620 C C . GLN B 1 72 ? -16.321 -6.223 26.678 1.00 36.81 73 GLN B C 1
ATOM 621 O O . GLN B 1 72 ? -15.284 -6.093 27.351 1.00 40.07 73 GLN B O 1
ATOM 627 N N . GLY B 1 73 ? -17.017 -5.175 26.220 1.00 41.14 74 GLY B N 1
ATOM 628 C CA . GLY B 1 73 ? -16.628 -3.801 26.493 1.00 38.57 74 GLY B CA 1
ATOM 629 C C . GLY B 1 73 ? -15.464 -3.287 25.663 1.00 38.08 74 GLY B C 1
ATOM 630 O O . GLY B 1 73 ? -14.955 -2.200 25.946 1.00 40.74 74 GLY B O 1
ATOM 631 N N . ARG B 1 74 ? -15.041 -4.011 24.626 1.00 31.86 75 ARG B N 1
ATOM 632 C CA . ARG B 1 74 ? -13.898 -3.616 23.807 1.00 33.88 75 ARG B CA 1
ATOM 633 C C . ARG B 1 74 ? -14.318 -2.989 22.483 1.00 36.07 75 ARG B C 1
ATOM 634 O O . ARG B 1 74 ? -13.503 -2.916 21.541 1.00 28.38 75 ARG B O 1
ATOM 642 N N . GLY B 1 75 ? -15.577 -2.547 22.364 1.00 27.58 76 GLY B N 1
ATOM 643 C CA . GLY B 1 75 ? -15.996 -2.010 21.065 1.00 25.58 76 GLY B CA 1
ATOM 644 C C . GLY B 1 75 ? -15.155 -0.819 20.623 1.00 32.23 76 GLY B C 1
ATOM 645 O O . GLY B 1 75 ? -14.958 -0.588 19.423 1.00 34.17 76 GLY B O 1
ATOM 646 N N . ARG B 1 76 ? -14.672 -0.019 21.578 1.00 32.34 77 ARG B N 1
ATOM 647 C CA . ARG B 1 76 ? -13.905 1.151 21.164 1.00 43.81 77 ARG B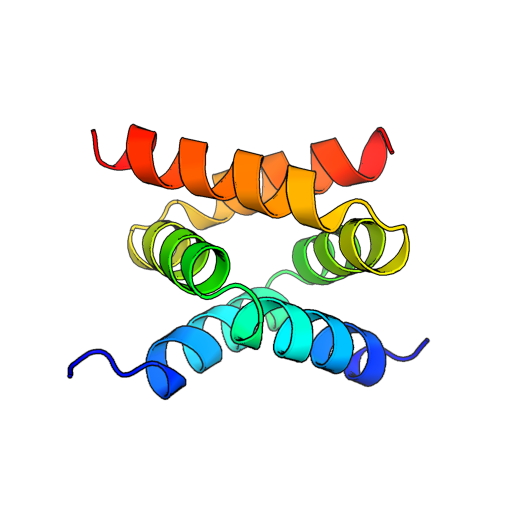 CA 1
ATOM 648 C C . ARG B 1 76 ? -12.635 0.735 20.435 1.00 37.21 77 ARG B C 1
ATOM 649 O O . ARG B 1 76 ? -12.271 1.328 19.412 1.00 34.04 77 ARG B O 1
ATOM 657 N N . SER B 1 77 ? -11.942 -0.283 20.928 1.00 33.20 78 SER B N 1
ATOM 658 C CA . SER B 1 77 ? -10.743 -0.676 20.196 1.00 39.45 78 SER B CA 1
ATOM 659 C C . SER B 1 77 ? -11.118 -1.244 18.834 1.00 33.50 78 SER B C 1
ATOM 660 O O . SER B 1 77 ? -10.362 -1.087 17.874 1.00 33.62 78 SER B O 1
ATOM 663 N N . LEU B 1 78 ? -12.274 -1.923 18.733 1.00 30.09 79 LEU B N 1
ATOM 664 C CA . LEU B 1 78 ? -12.756 -2.400 17.447 1.00 29.20 79 LEU B CA 1
ATOM 665 C C . LEU B 1 78 ? -12.938 -1.242 16.467 1.00 29.31 79 LEU B C 1
ATOM 666 O O . LEU B 1 78 ? -12.414 -1.262 15.341 1.00 26.17 79 LEU B O 1
ATOM 671 N N . ILE B 1 79 ? -13.638 -0.188 16.906 1.00 26.32 80 ILE B N 1
ATOM 672 C CA . ILE B 1 79 ? -13.790 0.977 16.055 1.00 25.68 80 ILE B CA 1
ATOM 673 C C . ILE B 1 79 ? -12.414 1.476 15.599 1.00 31.70 80 ILE B C 1
ATOM 674 O O . ILE B 1 79 ? -12.183 1.739 14.410 1.00 29.94 80 ILE B O 1
ATOM 679 N N . ASN B 1 80 ? -11.511 1.677 16.563 1.00 28.62 81 ASN B N 1
ATOM 680 C CA . ASN B 1 80 ? -10.243 2.354 16.252 1.00 38.09 81 ASN B CA 1
ATOM 681 C C . ASN B 1 80 ? -9.473 1.576 15.208 1.00 36.89 81 ASN B C 1
ATOM 682 O O . ASN B 1 80 ? -8.991 2.141 14.212 1.00 35.42 81 ASN B O 1
ATOM 687 N N . MET B 1 81 ? -9.417 0.259 15.400 1.00 30.84 82 MET B N 1
ATOM 688 C CA . MET B 1 81 ? -8.681 -0.621 14.521 1.00 34.21 82 MET B CA 1
ATOM 689 C C . MET B 1 81 ? -9.256 -0.606 13.112 1.00 34.17 82 MET B C 1
ATOM 690 O O . MET B 1 81 ? -8.511 -0.574 12.118 1.00 30.14 82 MET B O 1
ATOM 695 N N . VAL B 1 82 ? -10.582 -0.680 12.999 1.00 29.38 83 VAL B N 1
ATOM 696 C CA . VAL B 1 82 ? -11.203 -0.770 11.676 1.00 24.75 83 VAL B CA 1
ATOM 697 C C . VAL B 1 82 ? -11.133 0.567 10.963 1.00 29.99 83 VAL B C 1
ATOM 698 O O . VAL B 1 82 ? -10.869 0.633 9.746 1.00 31.71 83 VAL B O 1
ATOM 702 N N . VAL B 1 83 ? -11.358 1.673 11.699 1.00 28.63 84 VAL B N 1
ATOM 703 C CA . VAL B 1 83 ? -11.245 2.980 11.054 1.00 27.97 84 VAL B CA 1
ATOM 704 C C . VAL B 1 83 ? -9.836 3.191 10.503 1.00 34.32 84 VAL B C 1
ATOM 705 O O . VAL B 1 83 ? -9.642 3.756 9.411 1.00 33.15 84 VAL B O 1
ATOM 709 N N . LYS B 1 84 ? -8.831 2.869 11.307 1.00 31.12 85 LYS B N 1
ATOM 710 C CA . LYS B 1 84 ? -7.452 3.114 10.876 1.00 36.33 85 LYS B CA 1
ATOM 711 C C . LYS B 1 84 ? -7.161 2.329 9.610 1.00 37.02 85 LYS B C 1
ATOM 712 O O . LYS B 1 84 ? -6.580 2.847 8.647 1.00 39.84 85 LYS B O 1
ATOM 718 N N . SER B 1 85 ? -7.582 1.066 9.595 1.00 39.50 86 SER B N 1
ATOM 719 C CA . SER B 1 85 ? -7.385 0.225 8.432 1.00 39.27 86 SER B CA 1
ATOM 720 C C . SER B 1 85 ? -8.080 0.813 7.209 1.00 34.35 86 SER B C 1
ATOM 721 O O . SER B 1 85 ? -7.464 0.952 6.140 1.00 37.84 86 SER B O 1
ATOM 724 N N . ALA B 1 86 ? -9.356 1.202 7.353 1.00 31.39 87 ALA B N 1
ATOM 725 C CA . ALA B 1 86 ? -10.086 1.789 6.230 1.00 29.60 87 ALA B CA 1
ATOM 726 C C . ALA B 1 86 ? -9.387 3.025 5.718 1.00 33.17 87 ALA B C 1
ATOM 727 O O . ALA B 1 86 ? -9.330 3.258 4.505 1.00 37.57 87 ALA B O 1
ATOM 729 N N . LEU B 1 87 ? -8.838 3.843 6.624 1.00 35.12 88 LEU B N 1
ATOM 730 C CA . LEU B 1 87 ? -8.200 5.064 6.163 1.00 38.53 88 LEU B CA 1
ATOM 731 C C . LEU B 1 87 ? -6.846 4.776 5.501 1.00 46.43 88 LEU B C 1
ATOM 732 O O . LEU B 1 87 ? -6.480 5.467 4.544 1.00 49.49 88 LEU B O 1
ATOM 737 N N . ASN B 1 88 ? -6.144 3.705 5.914 1.00 55.18 89 ASN B N 1
ATOM 738 C CA . ASN B 1 88 ? -4.879 3.353 5.254 1.00 69.91 89 ASN B CA 1
ATOM 739 C C . ASN B 1 88 ? -5.138 2.764 3.887 1.00 78.25 89 ASN B C 1
ATOM 740 O O . ASN B 1 88 ? -4.518 3.169 2.897 1.00 84.25 89 ASN B O 1
ATOM 745 N N . ILE B 1 89 ? -6.070 1.814 3.820 1.00 87.49 90 ILE B N 1
ATOM 746 C CA . ILE B 1 89 ? -6.426 1.169 2.565 1.00 97.00 90 ILE B CA 1
ATOM 747 C C . ILE B 1 89 ? -6.972 2.191 1.571 1.00 101.24 90 ILE B C 1
ATOM 748 O O . ILE B 1 89 ? -6.861 2.005 0.354 1.00 109.22 90 ILE B O 1
ATOM 753 N N . GLU B 1 90 ? -7.528 3.297 2.062 1.00 92.52 91 GLU B N 1
ATOM 754 C CA . GLU B 1 90 ? -7.731 4.461 1.203 1.00 89.15 91 GLU B CA 1
ATOM 755 C C . GLU B 1 90 ? -6.390 5.159 0.961 1.00 100.72 91 GLU B C 1
ATOM 756 O O . GLU B 1 90 ? -5.782 5.014 -0.105 1.00 104.91 91 GLU B O 1
ATOM 758 N N . THR B 1 91 ? -5.883 5.872 1.970 1.00 107.75 92 THR B N 1
ATOM 759 C CA . THR B 1 91 ? -4.634 6.642 1.854 1.00 106.83 92 THR B CA 1
ATOM 760 C C . THR B 1 91 ? -3.401 5.736 1.712 1.00 108.59 92 THR B C 1
ATOM 761 O O . THR B 1 91 ? -3.054 5.290 0.611 1.00 107.43 92 THR B O 1
#

InterPro domains:
  IPR002662 Birnavirus VP2 protein [PF01766] (2-442)
  IPR002663 Birnavirus VP3 protein [PF01767] (734-983)
  IPR025775 Birnavirus VP4 protease domain [PF01768] (444-702)
  IPR025775 Birnavirus VP4 protease domain [PS51548] (501-723)
  IPR029053 Viral coat protein subunit [G3DSA:2.60.120.20] (6-410)

Organism: Drosophila x virus (isolate Chung/1996) (NCBI:txid654931)